Protein AF-A0A9R1BSU6-F1 (afdb_monomer)

Radius of gyration: 19.81 Å; Cα contacts (8 Å, |Δi|>4): 75; chains: 1; bounding box: 52×35×47 Å

Sequence (127 aa):
MITYFVKLPAYPVRGSSNKDVALVFLHYIMAFMMQGIITAPMLYAMEEFPQLQDVVDQGFDNPANVEIALDYLQKSRGIERTKELAQEHVNLAVKAIESLPDSDDEDVLISRRALIDITQRVITRTK

Organism: Triticum turgidum subsp. durum (NCBI:txid4567)

InterPro domains:
  IPR008949 Isoprenoid synthase domain superfamily [G3DSA:1.10.600.10] (31-127)
  IPR008949 Isoprenoid synthase domain superfamily [SSF48576] (34-125)

Mean predicted aligned error: 9.12 Å

Foldseek 3Di:
DDDPPPVDPPDDDDDDDPVSLVVVVLVVVLVCQLVLHDDQLLVQLCVVPVVLVVLSVVGPPDVVSSVVSVVSSVVTCRVVVVLVVLVVVLVVQLVVLVPPDDDPDPVSVVVSVVSNVVSVVVSVDDD

Secondary structure (DSSP, 8-state):
--------------S--HHHHHHHHHHHHHHHHTTT---HHHHHHHHH-TTHHHHHHT-SSSHHHHHHHHHHHHHSSHHHHHHHHHHHHHHHHHHHHHTSPP---HHHHHHHHHHHHHHHHHHH---

pLDDT: mean 82.03, std 20.47, range [28.67, 98.06]

Nearest PDB structures (foldseek):
  3apz-assembly1_A-2  TM=9.420E-01  e=6.126E-08  Arabidopsis thaliana
  3apz-assembly2_B-3  TM=9.400E-01  e=7.310E-08  Arabidopsis thaliana
  3aq0-assembly3_F  TM=9.347E-01  e=1.317E-07  Arabidopsis thaliana
  3aq0-assembly4_G  TM=8.491E-01  e=8.224E-08  Arabidopsis thaliana
  3aq0-assembly2_D  TM=8.539E-01  e=1.667E-07  Arabidopsis thaliana

Structure (mmCIF, N/CA/C/O backbone):
data_AF-A0A9R1BSU6-F1
#
_entry.id   AF-A0A9R1BSU6-F1
#
loop_
_atom_site.group_PDB
_atom_site.id
_atom_site.type_symbol
_atom_site.label_atom_id
_atom_site.label_alt_id
_atom_site.label_comp_id
_atom_site.label_asym_id
_atom_site.label_entity_id
_atom_site.label_seq_id
_atom_site.pdbx_PDB_ins_code
_atom_site.Cartn_x
_atom_site.Cartn_y
_atom_site.Cartn_z
_atom_site.occupancy
_atom_site.B_iso_or_equiv
_atom_site.auth_seq_id
_atom_site.auth_comp_id
_atom_site.auth_asym_id
_atom_site.auth_atom_id
_atom_site.pdbx_PDB_model_num
ATOM 1 N N . MET A 1 1 ? -30.583 26.488 1.370 1.00 37.94 1 MET A N 1
ATOM 2 C CA . MET A 1 1 ? -30.630 26.306 2.837 1.00 37.94 1 MET A CA 1
ATOM 3 C C . MET A 1 1 ? -30.699 24.799 3.030 1.00 37.94 1 MET A C 1
ATOM 5 O O . MET A 1 1 ? -31.717 24.227 2.694 1.00 37.94 1 MET A O 1
ATOM 9 N N . ILE A 1 2 ? -29.593 24.086 3.219 1.00 28.67 2 ILE A N 1
ATOM 10 C CA . ILE A 1 2 ? -28.863 23.970 4.485 1.00 28.67 2 ILE A CA 1
ATOM 11 C C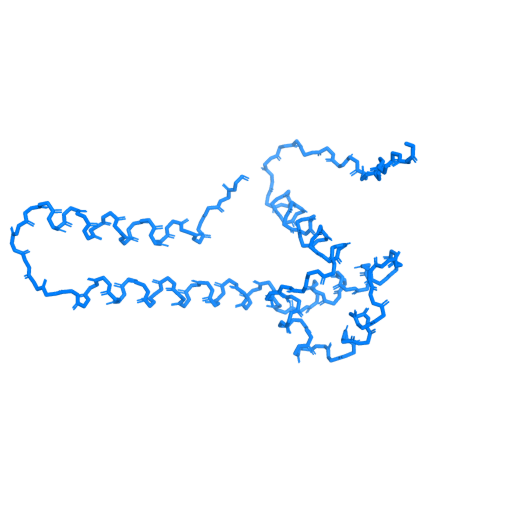 . ILE A 1 2 ? -27.354 23.916 4.206 1.00 28.67 2 ILE A C 1
ATOM 13 O O . ILE A 1 2 ? -26.870 23.147 3.381 1.00 28.67 2 ILE A O 1
ATOM 17 N N . THR A 1 3 ? -26.637 24.790 4.896 1.00 32.72 3 THR A N 1
ATOM 18 C CA . THR A 1 3 ? -25.185 24.935 4.898 1.00 32.72 3 THR A CA 1
ATOM 19 C C . THR A 1 3 ? -24.592 23.856 5.806 1.00 32.72 3 THR A C 1
ATOM 21 O O . THR A 1 3 ? -24.721 23.964 7.021 1.00 32.72 3 THR A O 1
ATOM 24 N N . TYR A 1 4 ? -23.925 22.834 5.264 1.00 31.27 4 TYR A N 1
ATOM 25 C CA . TYR A 1 4 ? -23.097 21.930 6.075 1.00 31.27 4 TYR A CA 1
ATOM 26 C C . TYR A 1 4 ? -21.693 22.513 6.216 1.00 31.27 4 TYR A C 1
ATOM 28 O O . TYR A 1 4 ? -20.729 22.091 5.587 1.00 31.27 4 TYR A O 1
ATOM 36 N N . PHE A 1 5 ? -21.604 23.524 7.076 1.00 33.50 5 PHE A N 1
ATOM 37 C CA . PHE A 1 5 ? -20.366 23.891 7.745 1.00 33.50 5 PHE A CA 1
ATOM 38 C C . PHE A 1 5 ? -20.179 22.876 8.882 1.00 33.50 5 PHE A C 1
ATOM 40 O O . PHE A 1 5 ? -20.490 23.155 10.040 1.00 33.50 5 PHE A O 1
ATOM 47 N N . VAL A 1 6 ? -19.723 21.660 8.562 1.00 37.09 6 VAL A N 1
ATOM 48 C CA . VAL A 1 6 ? -19.127 20.811 9.599 1.00 37.09 6 VAL A CA 1
ATOM 49 C C . VAL A 1 6 ? -17.837 21.515 9.970 1.00 37.09 6 VAL A C 1
ATOM 51 O O . VAL A 1 6 ? -16.867 21.534 9.215 1.00 37.09 6 VAL A O 1
ATOM 54 N N . LYS A 1 7 ? -17.880 22.201 11.108 1.00 34.22 7 LYS A N 1
ATOM 55 C CA . LYS A 1 7 ? -16.731 22.826 11.736 1.00 34.22 7 LYS A CA 1
ATOM 56 C C . LYS A 1 7 ? -15.803 21.694 12.168 1.00 34.22 7 LYS A C 1
ATOM 58 O O . LYS A 1 7 ? -15.854 21.251 13.309 1.00 34.22 7 LYS A O 1
ATOM 63 N N . LEU A 1 8 ? -15.006 21.191 11.225 1.00 37.50 8 LEU A N 1
ATOM 64 C CA . LEU A 1 8 ? -13.840 20.375 11.528 1.00 37.50 8 LEU A CA 1
ATOM 65 C C . LEU A 1 8 ? -13.046 21.156 12.583 1.00 37.50 8 LEU A C 1
ATOM 67 O O . LEU A 1 8 ? -12.837 22.362 12.385 1.00 37.50 8 LEU A O 1
ATOM 71 N N . PRO A 1 9 ? -12.655 20.553 13.717 1.00 32.19 9 PRO A N 1
ATOM 72 C CA . PRO A 1 9 ? -11.757 21.221 14.642 1.00 32.19 9 PRO A CA 1
ATOM 73 C C . PRO A 1 9 ? -10.519 21.648 13.851 1.00 32.19 9 PRO A C 1
ATOM 75 O O . PRO A 1 9 ? -9.792 20.826 13.295 1.00 32.19 9 PRO A O 1
ATOM 78 N N . ALA A 1 10 ? -10.335 22.962 13.729 1.00 37.78 10 ALA A N 1
ATOM 79 C CA . ALA A 1 10 ? -9.151 23.545 13.134 1.00 37.78 10 ALA A CA 1
ATOM 80 C C . ALA A 1 10 ? -7.974 23.227 14.058 1.00 37.78 10 ALA A C 1
ATOM 82 O O . ALA A 1 10 ? -7.721 23.944 15.024 1.00 37.78 10 ALA A O 1
ATOM 83 N N . TYR A 1 11 ? -7.279 22.126 13.781 1.00 41.62 11 TYR A N 1
ATOM 84 C CA . TYR A 1 11 ? -5.993 21.845 14.396 1.00 41.62 11 TYR A CA 1
ATOM 85 C C . TYR A 1 11 ? -4.936 22.698 13.683 1.00 41.62 11 TYR A C 1
ATOM 87 O O . TYR A 1 11 ? -4.751 22.556 12.472 1.00 41.62 11 TYR A O 1
ATOM 95 N N . PRO A 1 12 ? -4.271 23.630 14.385 1.00 35.25 12 PRO A N 1
ATOM 96 C CA . PRO A 1 12 ? -3.279 24.493 13.767 1.00 35.25 12 PRO A CA 1
ATOM 97 C C . PRO A 1 12 ? -2.051 23.659 13.386 1.00 35.25 12 PRO A C 1
ATOM 99 O O . PRO A 1 12 ? -1.314 23.207 14.257 1.00 35.25 12 PRO A O 1
ATOM 102 N N . VAL A 1 13 ? -1.801 23.473 12.088 1.00 46.16 13 VAL A N 1
ATOM 103 C CA . VAL A 1 13 ? -0.541 22.888 11.610 1.00 46.16 13 VAL A CA 1
ATOM 104 C C . VAL A 1 13 ? 0.486 24.012 11.514 1.00 46.16 13 VAL A C 1
ATOM 106 O O . VAL A 1 13 ? 0.458 24.827 10.589 1.00 46.16 13 VAL A O 1
ATOM 109 N N . ARG A 1 14 ? 1.391 24.090 12.494 1.00 41.22 14 ARG A N 1
ATOM 110 C CA . ARG A 1 14 ? 2.551 24.985 12.445 1.00 41.22 14 ARG A CA 1
ATOM 111 C C . ARG A 1 14 ? 3.797 24.254 12.946 1.00 41.22 14 ARG A C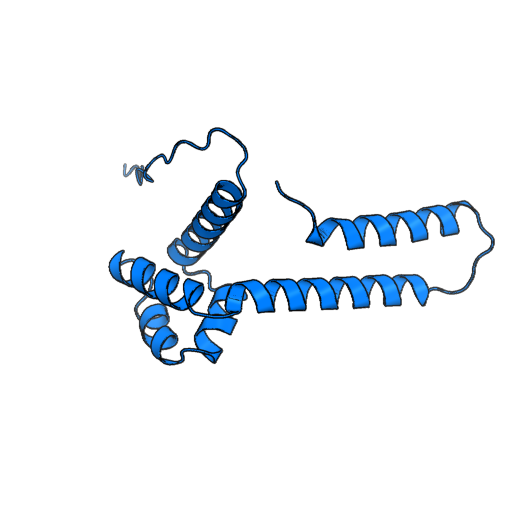 1
ATOM 113 O O . ARG A 1 14 ? 3.968 24.095 14.147 1.00 41.22 14 ARG A O 1
ATOM 120 N N . GLY A 1 15 ? 4.684 23.906 12.011 1.00 41.34 15 GLY A N 1
ATOM 121 C CA . GLY A 1 15 ? 6.092 23.604 12.292 1.00 41.34 15 GLY A CA 1
ATOM 122 C C . GLY A 1 15 ? 6.495 22.127 12.283 1.00 41.34 15 GLY A C 1
ATOM 123 O O . GLY A 1 15 ? 6.752 21.576 13.339 1.00 41.34 15 GLY A O 1
ATOM 124 N N . SER A 1 16 ? 6.666 21.569 11.076 1.00 48.47 16 SER A N 1
ATOM 125 C CA . SER A 1 16 ? 7.505 20.411 10.699 1.00 48.47 16 SER A CA 1
ATOM 126 C C . SER A 1 16 ? 8.156 19.601 11.841 1.00 48.47 16 SER A C 1
ATOM 128 O O . SER A 1 16 ? 9.375 19.628 12.028 1.00 48.47 16 SER A O 1
ATOM 130 N N . SER A 1 17 ? 7.359 18.796 12.537 1.00 46.16 17 SER A N 1
ATOM 131 C CA . SER A 1 17 ? 7.797 17.637 13.315 1.00 46.16 17 SER A CA 1
ATOM 132 C C . SER A 1 17 ? 7.261 16.348 12.686 1.00 46.16 17 SER A C 1
ATOM 134 O O . SER A 1 17 ?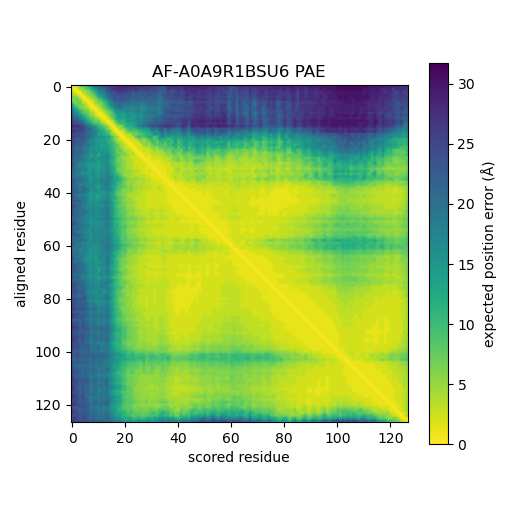 6.205 16.333 12.060 1.00 46.16 17 SER A O 1
ATOM 136 N N . ASN A 1 18 ? 7.949 15.221 12.894 1.00 49.69 18 ASN A N 1
ATOM 137 C CA . ASN A 1 18 ? 7.516 13.894 12.424 1.00 49.69 18 ASN A CA 1
ATOM 138 C C . ASN A 1 18 ? 6.114 13.504 12.965 1.00 49.69 18 ASN A C 1
ATOM 140 O O . ASN A 1 18 ? 5.393 12.708 12.367 1.00 49.69 18 ASN A O 1
ATOM 144 N N . LYS A 1 19 ? 5.695 14.125 14.080 1.00 47.72 19 LYS A N 1
ATOM 145 C CA . LYS A 1 19 ? 4.345 14.006 14.653 1.00 47.72 19 LYS A CA 1
ATOM 146 C C . LYS A 1 19 ? 3.269 14.716 13.822 1.00 47.72 19 LYS A C 1
ATOM 148 O O . LYS A 1 19 ? 2.144 14.231 13.768 1.00 47.72 19 LYS A O 1
ATOM 153 N N . ASP A 1 20 ? 3.611 15.804 13.136 1.00 51.66 20 ASP A N 1
ATOM 154 C CA . ASP A 1 20 ? 2.661 16.571 12.321 1.00 51.66 20 ASP A CA 1
ATOM 155 C C . ASP A 1 20 ? 2.296 15.817 11.040 1.00 51.66 20 ASP A C 1
ATOM 157 O O . ASP A 1 20 ? 1.146 15.831 10.613 1.00 51.66 20 ASP A O 1
ATOM 161 N N . VAL A 1 21 ? 3.252 15.081 10.465 1.00 54.38 21 VAL A N 1
ATOM 162 C CA . VAL A 1 21 ? 3.029 14.253 9.268 1.00 54.38 21 VAL A CA 1
ATOM 163 C C . VAL A 1 21 ? 2.082 13.089 9.574 1.00 54.38 21 VAL A C 1
ATOM 165 O O . VAL A 1 21 ? 1.164 12.816 8.800 1.00 54.38 21 VAL A O 1
ATOM 168 N N . ALA A 1 22 ? 2.257 12.434 10.726 1.00 59.16 22 ALA A N 1
ATOM 169 C CA . ALA A 1 22 ? 1.352 11.381 11.180 1.00 59.16 22 ALA A CA 1
ATOM 170 C C . ALA A 1 22 ? -0.066 11.918 11.447 1.00 59.16 22 ALA A C 1
ATOM 172 O O . ALA A 1 22 ? -1.050 11.271 11.088 1.00 59.16 22 ALA A O 1
ATOM 173 N N . LEU A 1 23 ? -0.177 13.124 12.015 1.00 58.31 23 LEU A N 1
ATOM 174 C CA . LEU A 1 23 ? -1.459 13.770 12.295 1.00 58.31 23 LEU A CA 1
ATOM 175 C C . LEU A 1 23 ? -2.211 14.150 11.008 1.00 58.31 23 LEU A C 1
ATOM 177 O O . LEU A 1 23 ? -3.409 13.896 10.896 1.00 58.31 23 LEU A O 1
ATOM 181 N N . VAL A 1 24 ? -1.508 14.702 10.013 1.00 63.44 24 VAL A N 1
ATOM 182 C CA . VAL A 1 24 ? -2.080 15.032 8.694 1.00 63.44 24 VAL A CA 1
ATOM 183 C C . VAL A 1 24 ? -2.553 13.770 7.969 1.00 63.44 24 VAL A C 1
ATOM 185 O O . VAL A 1 24 ? -3.616 13.766 7.349 1.00 63.44 24 VAL A O 1
ATOM 188 N N . PHE A 1 25 ? -1.804 12.674 8.081 1.00 70.06 25 PHE A N 1
ATOM 189 C CA . PHE A 1 25 ? -2.180 11.402 7.473 1.00 70.06 25 PHE A CA 1
ATOM 190 C C . PHE A 1 25 ? -3.432 10.790 8.123 1.00 70.06 25 PHE A C 1
ATOM 192 O O . PHE A 1 25 ? -4.355 10.388 7.415 1.00 70.06 25 PHE A O 1
ATOM 199 N N . LEU A 1 26 ? -3.515 10.790 9.458 1.00 70.56 26 LEU A N 1
ATOM 200 C CA . LEU A 1 26 ? -4.713 10.343 10.181 1.00 70.56 26 LEU A CA 1
ATOM 201 C C . LEU A 1 26 ? -5.936 11.211 9.860 1.00 70.56 26 LEU A C 1
ATOM 203 O O . LEU A 1 26 ? -7.034 10.683 9.688 1.00 70.56 26 LEU A O 1
ATOM 207 N N . HIS A 1 27 ? -5.747 12.524 9.705 1.00 75.50 27 HIS A N 1
ATOM 208 C CA . HIS A 1 27 ? -6.809 13.432 9.273 1.00 75.50 27 HIS A CA 1
ATOM 209 C C . HIS A 1 27 ? -7.355 13.066 7.884 1.00 75.50 27 HIS A C 1
ATOM 211 O O . HIS A 1 27 ? -8.565 13.089 7.664 1.00 75.50 27 HIS A O 1
ATOM 217 N N . TYR A 1 28 ? -6.482 12.679 6.951 1.00 78.94 28 TYR A N 1
ATOM 218 C CA . TYR A 1 28 ? -6.901 12.283 5.608 1.00 78.94 28 TYR A CA 1
ATOM 219 C C . TYR A 1 28 ? -7.666 10.953 5.599 1.00 78.94 28 TYR A C 1
ATOM 221 O O . TYR A 1 28 ? -8.681 10.828 4.916 1.00 78.94 28 TYR A O 1
ATOM 229 N N . ILE A 1 29 ? -7.235 9.980 6.408 1.00 79.75 29 ILE A N 1
ATOM 230 C CA . ILE A 1 29 ? -7.962 8.712 6.564 1.00 79.75 29 ILE A CA 1
ATOM 231 C C . ILE A 1 29 ? -9.349 8.956 7.161 1.00 79.75 29 ILE A C 1
ATOM 233 O O . ILE A 1 29 ? -10.333 8.412 6.663 1.00 79.75 29 ILE A O 1
ATOM 237 N N . MET A 1 30 ? -9.447 9.827 8.167 1.00 83.25 30 MET A N 1
ATOM 238 C CA . MET A 1 30 ? -10.731 10.228 8.738 1.00 83.25 30 MET A CA 1
ATOM 239 C C . MET A 1 30 ? -11.662 10.821 7.675 1.00 83.25 30 MET A C 1
ATOM 241 O O . MET A 1 30 ? -12.829 10.445 7.620 1.00 83.25 30 MET A O 1
ATOM 245 N N . ALA A 1 31 ? -11.153 11.679 6.786 1.00 85.44 31 ALA A N 1
ATOM 246 C CA . ALA A 1 31 ? -11.959 12.261 5.716 1.00 85.44 31 ALA A CA 1
ATOM 247 C C . ALA A 1 31 ? -12.566 11.205 4.770 1.00 85.44 31 ALA A C 1
ATOM 249 O O . ALA A 1 31 ? -13.720 11.354 4.372 1.00 85.44 31 ALA A O 1
ATOM 250 N N . PHE A 1 32 ? -11.839 10.129 4.446 1.00 85.81 32 PHE A N 1
ATOM 251 C CA . PHE A 1 32 ? -12.386 9.022 3.650 1.00 85.81 32 PHE A CA 1
ATOM 252 C C . PHE A 1 32 ? -13.446 8.217 4.401 1.00 85.81 32 PHE A C 1
ATOM 254 O O . PHE A 1 32 ? -14.501 7.936 3.835 1.00 85.81 32 PHE A O 1
ATOM 261 N N . MET A 1 33 ? -13.202 7.893 5.674 1.00 86.06 33 MET A N 1
ATOM 262 C CA . MET A 1 33 ? -14.171 7.157 6.495 1.00 86.06 33 MET A CA 1
ATOM 263 C C . MET A 1 33 ? -15.494 7.919 6.614 1.00 86.06 33 MET A C 1
ATOM 265 O O . MET A 1 33 ? -16.557 7.340 6.414 1.00 86.06 33 MET A O 1
ATOM 269 N N . MET A 1 34 ? -15.438 9.239 6.817 1.00 83.56 34 MET A N 1
ATOM 270 C CA . MET A 1 34 ? -16.627 10.102 6.865 1.00 83.56 34 MET A CA 1
ATOM 271 C C . MET A 1 34 ? -17.422 10.137 5.547 1.00 83.56 34 MET A C 1
ATOM 273 O O . MET A 1 34 ? -18.571 10.564 5.540 1.00 83.56 34 MET A O 1
ATOM 277 N N . GLN A 1 35 ? -16.825 9.715 4.429 1.00 84.56 35 GLN A N 1
ATOM 278 C CA . GLN A 1 35 ? -17.495 9.569 3.131 1.00 84.56 35 GLN A CA 1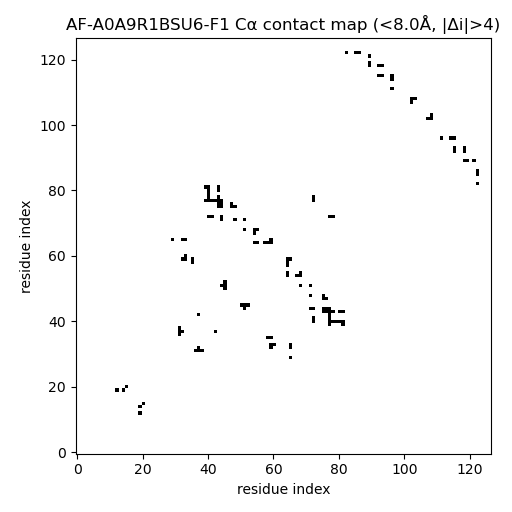
ATOM 279 C C . GLN A 1 35 ? -17.928 8.122 2.845 1.00 84.56 35 GLN A C 1
ATOM 281 O O . GLN A 1 35 ? -18.395 7.834 1.745 1.00 84.56 35 GLN A O 1
ATOM 286 N N . GLY A 1 36 ? -17.750 7.203 3.800 1.00 82.19 36 GLY A N 1
ATOM 287 C CA . GLY A 1 36 ? -18.012 5.774 3.622 1.00 82.19 36 GLY A CA 1
ATOM 288 C C . GLY A 1 36 ? -16.994 5.069 2.721 1.00 82.19 36 GLY A C 1
ATOM 289 O O . GLY A 1 36 ? -17.257 3.971 2.236 1.00 82.19 36 GLY A O 1
ATOM 290 N N . ILE A 1 37 ? -15.836 5.687 2.463 1.00 87.69 37 ILE A N 1
ATOM 291 C CA . ILE A 1 37 ? -14.797 5.118 1.604 1.00 87.69 37 ILE A CA 1
ATOM 292 C C . ILE A 1 37 ? -13.820 4.325 2.468 1.00 87.69 37 ILE A C 1
ATOM 294 O O . ILE A 1 37 ? -13.005 4.885 3.204 1.00 87.69 37 ILE A O 1
ATOM 298 N N . ILE A 1 38 ? -13.869 3.004 2.325 1.00 90.06 38 ILE A N 1
ATOM 299 C CA . ILE A 1 38 ? -12.898 2.092 2.931 1.00 90.06 38 ILE A CA 1
ATOM 300 C C . ILE A 1 38 ? -11.664 2.005 2.034 1.00 90.06 38 ILE A C 1
ATOM 302 O O . ILE A 1 38 ? -11.763 1.786 0.828 1.00 90.06 38 ILE A O 1
ATOM 306 N N . THR A 1 39 ? -10.484 2.196 2.622 1.00 91.56 39 THR A N 1
ATOM 307 C CA . THR A 1 39 ? -9.199 2.224 1.905 1.00 91.56 39 THR A CA 1
ATOM 308 C C . THR A 1 39 ? -8.272 1.107 2.383 1.00 91.56 39 THR A C 1
ATOM 310 O O . THR A 1 39 ? -8.518 0.492 3.421 1.00 91.56 39 THR A O 1
ATOM 313 N N . ALA A 1 40 ? -7.190 0.846 1.640 1.00 92.94 40 ALA A N 1
ATOM 314 C CA . ALA A 1 40 ? -6.251 -0.245 1.924 1.00 92.94 40 ALA A CA 1
ATOM 315 C C . ALA A 1 40 ? -5.761 -0.321 3.390 1.00 92.94 40 ALA A C 1
ATOM 317 O O . ALA A 1 40 ? -5.772 -1.425 3.936 1.00 92.94 40 ALA A O 1
ATOM 318 N N . PRO A 1 41 ? -5.435 0.793 4.088 1.00 92.94 41 PRO A N 1
ATOM 319 C CA . PRO A 1 41 ? -5.061 0.717 5.499 1.00 92.94 41 PRO A CA 1
ATOM 320 C C . PRO A 1 41 ? -6.154 0.119 6.387 1.00 92.94 41 PRO A C 1
ATOM 322 O O . PRO A 1 41 ? -5.850 -0.655 7.289 1.00 92.94 41 PRO A O 1
ATOM 325 N N . MET A 1 42 ? -7.420 0.454 6.122 1.00 93.19 42 MET A N 1
ATOM 326 C CA . MET A 1 42 ? -8.555 -0.066 6.881 1.00 93.19 42 MET A CA 1
ATOM 327 C C . MET A 1 42 ? -8.826 -1.535 6.545 1.00 93.19 42 MET A C 1
ATOM 329 O O . MET A 1 42 ? -9.041 -2.321 7.459 1.00 93.19 42 MET A O 1
ATOM 333 N N . LEU A 1 43 ? -8.732 -1.924 5.267 1.00 95.00 43 LEU A N 1
ATOM 334 C CA . LEU A 1 43 ? -8.876 -3.327 4.854 1.00 95.00 43 LEU A CA 1
ATOM 335 C C . LEU A 1 43 ? -7.860 -4.227 5.568 1.00 95.00 43 LEU A C 1
ATOM 337 O O . LEU A 1 43 ? -8.229 -5.248 6.139 1.00 95.00 43 LEU A O 1
ATOM 341 N N . TYR A 1 44 ? -6.593 -3.811 5.620 1.00 96.62 44 TYR A N 1
ATOM 342 C CA . TYR A 1 44 ? -5.569 -4.558 6.348 1.00 96.62 44 TYR A CA 1
ATOM 343 C C . TYR A 1 44 ? -5.779 -4.554 7.865 1.00 96.62 44 TYR A C 1
ATOM 345 O O . TYR A 1 44 ? -5.516 -5.565 8.512 1.00 96.62 44 TYR A O 1
ATOM 353 N N . ALA A 1 45 ? -6.292 -3.462 8.439 1.00 95.75 45 ALA A N 1
ATOM 354 C CA . ALA A 1 45 ? -6.665 -3.445 9.850 1.00 95.75 45 ALA A CA 1
ATOM 355 C C . ALA A 1 45 ? -7.806 -4.434 10.156 1.00 95.75 45 ALA A C 1
ATOM 357 O O . ALA A 1 45 ? -7.789 -5.065 11.207 1.00 95.75 45 ALA A O 1
ATOM 358 N N . MET A 1 46 ? -8.763 -4.613 9.240 1.00 96.06 46 MET A N 1
ATOM 359 C CA . MET A 1 46 ? -9.868 -5.570 9.387 1.00 96.06 46 MET A CA 1
ATOM 360 C C . MET A 1 46 ? -9.402 -7.028 9.282 1.00 96.06 46 MET A C 1
ATOM 362 O O . MET A 1 46 ? -9.951 -7.889 9.964 1.00 96.06 46 MET A O 1
ATOM 366 N N . GLU A 1 47 ? -8.367 -7.313 8.486 1.00 96.88 47 GLU A N 1
ATOM 367 C CA . GLU A 1 47 ? -7.735 -8.641 8.467 1.00 96.88 47 GLU A CA 1
ATOM 368 C C . GLU A 1 47 ? -7.110 -8.998 9.828 1.00 96.88 47 GLU A C 1
ATOM 370 O O . GLU A 1 47 ? -7.188 -10.145 10.264 1.00 96.88 47 GLU A O 1
ATOM 375 N N . GLU A 1 48 ? -6.501 -8.021 10.509 1.00 97.25 48 GLU A N 1
ATOM 376 C CA . GLU A 1 48 ? -5.883 -8.205 11.832 1.00 97.25 48 GLU A CA 1
ATOM 377 C C . GLU A 1 48 ? -6.915 -8.184 12.970 1.00 97.25 48 GLU A C 1
ATOM 379 O O . GLU A 1 48 ? -6.781 -8.910 13.958 1.00 97.25 48 GLU A O 1
ATOM 384 N N . PHE A 1 49 ? -7.970 -7.381 12.820 1.00 97.12 49 PHE A N 1
ATOM 385 C CA . PHE A 1 49 ? -9.044 -7.210 13.792 1.00 97.12 49 PHE A CA 1
ATOM 386 C C . PHE A 1 49 ? -10.415 -7.395 13.126 1.00 97.12 49 PHE A C 1
ATOM 388 O O . PHE A 1 49 ? -11.085 -6.408 12.831 1.00 97.12 49 PHE A O 1
ATOM 395 N N . PRO A 1 50 ? -10.904 -8.637 12.955 1.00 96.00 50 PRO A N 1
ATOM 396 C CA . PRO A 1 50 ? -12.177 -8.900 12.269 1.00 96.00 50 PRO A CA 1
ATOM 397 C C . PRO A 1 50 ? -13.398 -8.201 12.889 1.00 96.00 50 PRO A C 1
ATOM 399 O O . PRO A 1 50 ? -14.336 -7.855 12.186 1.00 96.00 50 PRO A O 1
ATOM 402 N N . GLN A 1 51 ? -13.357 -7.927 14.197 1.00 94.25 51 GLN A N 1
ATOM 403 C CA . GLN A 1 51 ? -14.362 -7.144 14.945 1.00 94.25 51 GLN A CA 1
ATOM 404 C C . GLN A 1 51 ? -14.540 -5.713 14.401 1.00 94.25 51 GLN A C 1
ATOM 406 O O . GLN A 1 51 ? -15.586 -5.100 14.589 1.00 94.25 51 GLN A O 1
ATOM 411 N N . LEU A 1 52 ? -13.530 -5.174 13.712 1.00 93.75 52 LEU A N 1
ATOM 412 C CA . LEU A 1 52 ? -13.615 -3.876 13.052 1.00 93.75 52 LEU A CA 1
ATOM 413 C C . LEU A 1 52 ? -14.635 -3.879 11.899 1.00 93.75 52 LEU A C 1
ATOM 415 O O . LEU A 1 52 ? -15.176 -2.823 11.582 1.00 93.75 52 LEU A O 1
ATOM 419 N N . GLN A 1 53 ? -14.938 -5.040 11.302 1.00 93.88 53 GLN A N 1
ATOM 420 C CA . GLN A 1 53 ? -15.972 -5.160 10.269 1.00 93.88 53 GLN A CA 1
ATOM 421 C C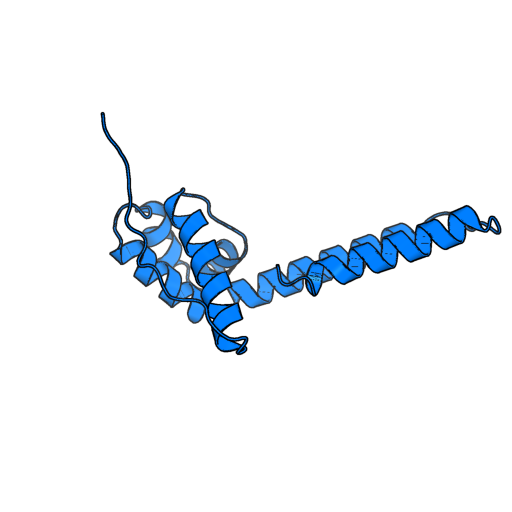 . GLN A 1 53 ? -17.335 -4.687 10.783 1.00 93.88 53 GLN A C 1
ATOM 423 O O . GLN A 1 53 ? -17.994 -3.914 10.098 1.00 93.88 53 GLN A O 1
ATOM 428 N N . ASP A 1 54 ? -17.715 -5.056 12.009 1.00 93.81 54 ASP A N 1
ATOM 429 C CA . ASP A 1 54 ? -19.001 -4.647 12.588 1.00 93.81 54 ASP A CA 1
ATOM 430 C C . ASP A 1 54 ? -19.094 -3.120 12.737 1.00 93.81 54 ASP A C 1
ATOM 432 O O . ASP A 1 54 ? -20.155 -2.529 12.547 1.00 93.81 54 ASP A O 1
ATOM 436 N N . VAL A 1 55 ? -17.974 -2.462 13.054 1.00 92.56 55 VAL A N 1
ATOM 437 C CA . VAL A 1 55 ? -17.886 -0.996 13.168 1.00 92.56 55 VAL A CA 1
ATOM 438 C C . VAL A 1 55 ? -18.022 -0.339 11.794 1.00 92.56 55 VAL A C 1
ATOM 440 O O . VAL A 1 55 ? -18.717 0.666 11.659 1.00 92.56 55 VAL A O 1
ATOM 443 N N . VAL A 1 56 ? -17.383 -0.916 10.773 1.00 89.69 56 VAL A N 1
ATOM 444 C CA . VAL A 1 56 ? -17.484 -0.463 9.379 1.00 89.69 56 VAL A CA 1
ATOM 445 C C . VAL A 1 56 ? -18.913 -0.623 8.853 1.00 89.69 56 VAL A C 1
ATOM 447 O O . VAL A 1 56 ? -19.438 0.306 8.241 1.00 89.69 56 VAL A O 1
ATOM 450 N N . ASP A 1 57 ? -19.563 -1.751 9.137 1.00 91.31 57 ASP A N 1
ATOM 451 C CA . ASP A 1 57 ? -20.928 -2.053 8.691 1.00 91.31 57 ASP A CA 1
ATOM 452 C C . ASP A 1 57 ? -21.973 -1.153 9.368 1.00 91.31 57 ASP A C 1
ATOM 454 O O . ASP A 1 57 ? -22.977 -0.786 8.755 1.00 91.31 57 ASP A O 1
ATOM 458 N N . GLN A 1 58 ? -21.724 -0.740 10.616 1.00 91.19 58 GLN A N 1
ATOM 459 C CA . GLN A 1 58 ? -22.523 0.277 11.310 1.00 91.19 58 GLN A CA 1
ATOM 460 C C . GLN A 1 58 ? -22.340 1.691 10.734 1.00 91.19 58 GLN A C 1
ATOM 462 O O . GLN A 1 58 ? -23.132 2.584 11.043 1.00 91.19 58 GLN A O 1
ATOM 467 N N . GLY A 1 59 ? -21.313 1.906 9.908 1.00 87.81 59 GLY A N 1
ATOM 468 C CA . GLY A 1 59 ? -21.004 3.184 9.280 1.00 87.81 59 GLY A CA 1
ATOM 469 C C . GLY A 1 59 ? -20.358 4.207 10.219 1.00 87.81 59 GLY A C 1
ATOM 470 O O . GLY A 1 59 ? -20.169 3.989 11.417 1.00 87.81 59 GLY A O 1
ATOM 471 N N . PHE A 1 60 ? -20.018 5.368 9.655 1.00 88.31 60 PHE A N 1
ATOM 472 C CA . PHE A 1 60 ? -19.245 6.425 10.325 1.00 88.31 60 PHE A CA 1
ATOM 473 C C . PHE A 1 60 ? -20.050 7.695 10.631 1.00 88.31 60 PHE A C 1
ATOM 475 O O . PHE A 1 60 ? -19.474 8.721 10.987 1.00 88.31 60 PHE A O 1
ATOM 482 N N . ASP A 1 61 ? -21.382 7.630 10.541 1.00 85.69 61 ASP A N 1
ATOM 483 C CA . ASP A 1 61 ? -22.263 8.736 10.943 1.00 85.69 61 ASP A CA 1
ATOM 484 C C . ASP A 1 61 ? -22.182 9.011 12.454 1.00 85.69 61 ASP A C 1
ATOM 486 O O . ASP A 1 61 ? -22.389 10.138 12.908 1.00 85.69 61 ASP A O 1
ATOM 490 N N . ASN A 1 62 ? -21.860 7.977 13.240 1.00 85.81 62 ASN A N 1
ATOM 491 C CA . ASN A 1 62 ? -21.584 8.091 14.664 1.00 85.81 62 ASN A CA 1
ATOM 492 C C . ASN A 1 62 ? -20.083 8.366 14.899 1.00 85.81 62 ASN A C 1
ATOM 494 O O . ASN A 1 62 ? -19.262 7.494 14.601 1.00 85.81 62 ASN A O 1
ATOM 498 N N . PRO A 1 63 ? -19.703 9.505 15.511 1.00 85.69 63 PRO A N 1
ATOM 499 C CA . PRO A 1 63 ? -18.307 9.811 15.832 1.00 85.69 63 PRO A CA 1
ATOM 500 C C . PRO A 1 63 ? -17.604 8.734 16.670 1.00 85.69 63 PRO A C 1
ATOM 502 O O . PRO A 1 63 ? -16.403 8.533 16.512 1.00 85.69 63 PRO A O 1
ATOM 505 N N . ALA A 1 64 ? -18.340 7.994 17.509 1.00 89.50 64 ALA A N 1
ATOM 506 C CA . ALA A 1 64 ? -17.767 6.896 18.288 1.00 89.50 64 ALA A CA 1
ATOM 507 C C . ALA A 1 64 ? -17.206 5.775 17.393 1.00 89.50 64 ALA A C 1
ATOM 509 O O . ALA A 1 64 ? -16.156 5.213 17.696 1.00 89.50 64 ALA A O 1
ATOM 510 N N . ASN A 1 65 ? -17.850 5.487 16.257 1.00 89.44 65 ASN A N 1
ATOM 511 C CA . ASN A 1 65 ? -17.380 4.469 15.313 1.00 89.44 65 ASN A CA 1
ATOM 512 C C . ASN A 1 65 ? -16.080 4.910 14.623 1.00 89.44 65 ASN A C 1
ATOM 514 O O . ASN A 1 65 ? -15.196 4.091 14.381 1.00 89.44 65 ASN A O 1
ATOM 518 N N . VAL A 1 66 ? -15.926 6.216 14.372 1.00 88.12 66 VAL A N 1
ATOM 519 C CA . VAL A 1 66 ? -14.682 6.801 13.846 1.00 88.12 66 VAL A CA 1
ATOM 520 C C . VAL A 1 66 ? -13.545 6.652 14.855 1.00 88.12 66 VAL A C 1
ATOM 522 O O . VAL A 1 66 ? -12.449 6.237 14.484 1.00 88.12 66 VAL A O 1
ATOM 525 N N . GLU A 1 67 ? -13.793 6.958 16.130 1.00 89.62 67 GLU A N 1
ATOM 526 C CA . GLU A 1 67 ? -12.792 6.811 17.194 1.00 89.62 67 GLU A CA 1
ATOM 527 C C . GLU A 1 67 ? -12.343 5.355 17.359 1.00 89.62 67 GLU A C 1
ATOM 529 O O . GLU A 1 67 ? -11.142 5.086 17.415 1.00 89.62 67 GLU A O 1
ATOM 534 N N . ILE A 1 68 ? -13.292 4.414 17.358 1.00 92.12 68 ILE A N 1
ATOM 535 C CA . ILE A 1 68 ? -13.002 2.978 17.442 1.00 92.12 68 ILE A CA 1
ATOM 536 C C . ILE A 1 68 ? -12.174 2.521 16.233 1.00 92.12 68 ILE A C 1
ATOM 538 O O . ILE A 1 68 ? -11.154 1.852 16.401 1.00 92.12 68 ILE A O 1
ATOM 542 N N . ALA A 1 69 ? -12.559 2.906 15.014 1.00 91.38 69 ALA A N 1
ATOM 543 C CA . ALA A 1 69 ? -11.818 2.530 13.813 1.00 91.38 69 ALA A CA 1
ATOM 544 C C . ALA A 1 69 ? -10.388 3.090 13.804 1.00 91.38 69 ALA A C 1
ATOM 546 O O . ALA A 1 69 ? -9.455 2.393 13.400 1.00 91.38 69 ALA A O 1
ATOM 547 N N . LEU A 1 70 ? -10.189 4.316 14.296 1.00 90.31 70 LEU A N 1
ATOM 548 C CA . LEU A 1 70 ? -8.855 4.899 14.449 1.00 90.31 70 LEU A CA 1
ATOM 549 C C . LEU A 1 70 ? -8.011 4.160 15.489 1.00 90.31 70 LEU A C 1
ATOM 551 O O . LEU A 1 70 ? -6.822 3.957 15.250 1.00 90.31 70 LEU A O 1
ATOM 555 N N . ASP A 1 71 ? -8.601 3.744 16.609 1.00 92.00 71 ASP A N 1
ATOM 556 C CA . ASP A 1 71 ? -7.910 2.955 17.633 1.00 92.00 71 ASP A CA 1
ATOM 557 C C . ASP A 1 71 ? -7.434 1.602 17.075 1.00 92.00 71 ASP A C 1
ATOM 559 O O . ASP A 1 71 ? -6.256 1.257 17.210 1.00 92.00 71 ASP A O 1
ATOM 563 N N . TYR A 1 72 ? -8.292 0.876 16.350 1.00 94.31 72 TYR A N 1
ATOM 564 C CA . TYR A 1 72 ? -7.879 -0.354 15.663 1.00 94.31 72 TYR A CA 1
ATOM 565 C C . TYR A 1 72 ? -6.810 -0.095 14.604 1.00 94.31 72 TYR A C 1
ATOM 567 O O . TYR A 1 72 ? -5.828 -0.833 14.530 1.00 94.31 72 TYR A O 1
ATOM 575 N N . LEU A 1 73 ? -6.946 0.972 13.814 1.00 91.06 73 LEU A N 1
ATOM 576 C CA . LEU A 1 73 ? -5.960 1.310 12.795 1.00 91.06 73 LEU A CA 1
ATOM 577 C C . LEU A 1 73 ? -4.582 1.599 13.406 1.00 91.06 73 LEU A C 1
ATOM 579 O O . LEU A 1 73 ? -3.580 1.147 12.857 1.00 91.06 73 LEU A O 1
ATOM 583 N N . GLN A 1 74 ? -4.527 2.301 14.543 1.00 90.44 74 GLN A N 1
ATOM 584 C CA . GLN A 1 74 ? -3.285 2.574 15.277 1.00 90.44 74 GLN A CA 1
ATOM 585 C C . GLN A 1 74 ? -2.652 1.314 15.877 1.00 90.44 74 GLN A C 1
ATOM 587 O O . GLN A 1 74 ? -1.428 1.237 15.968 1.00 90.44 74 GLN A O 1
ATOM 592 N N . LYS A 1 75 ? -3.470 0.343 16.296 1.00 93.31 75 LYS A N 1
ATOM 593 C CA . LYS A 1 75 ? -3.008 -0.948 16.832 1.00 93.31 75 LYS A CA 1
ATOM 594 C C . LYS A 1 75 ? -2.601 -1.939 15.741 1.00 93.31 75 LYS A C 1
ATOM 596 O O . LYS A 1 75 ? -1.852 -2.868 16.029 1.00 93.31 75 LYS A O 1
ATOM 601 N N . SER A 1 76 ? -3.101 -1.754 14.522 1.00 95.38 76 SER A N 1
ATOM 602 C CA . SER A 1 76 ? -2.822 -2.615 13.372 1.00 95.38 76 SER A CA 1
ATOM 603 C C . SER A 1 76 ? -1.540 -2.245 12.633 1.00 95.38 76 SER A C 1
ATOM 605 O O . SER A 1 76 ? -1.034 -1.125 12.737 1.00 95.38 76 SER A O 1
ATOM 607 N N . ARG A 1 77 ? -1.087 -3.147 11.760 1.00 94.75 77 ARG A N 1
ATOM 608 C CA . ARG A 1 77 ? -0.079 -2.851 10.733 1.00 94.75 77 ARG A CA 1
ATOM 609 C C . ARG A 1 77 ? -0.694 -2.337 9.429 1.00 94.75 77 ARG A C 1
ATOM 611 O O . ARG A 1 77 ? 0.000 -2.276 8.418 1.00 94.75 77 ARG A O 1
ATOM 618 N N . GLY A 1 78 ? -1.957 -1.906 9.403 1.00 92.94 78 GLY A N 1
ATOM 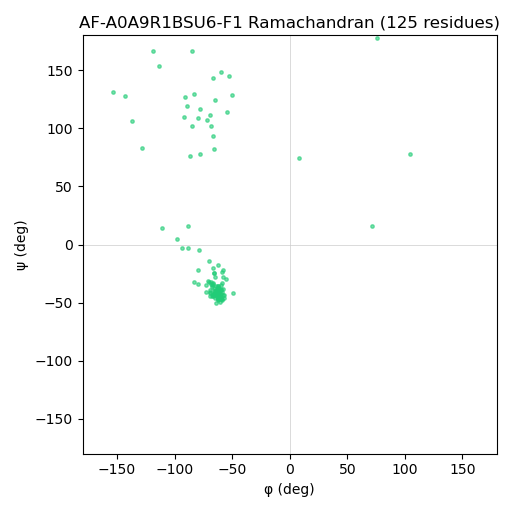619 C CA . GLY A 1 78 ? -2.643 -1.552 8.155 1.00 92.94 78 GLY A CA 1
ATOM 620 C C . GLY A 1 78 ? -1.964 -0.438 7.346 1.00 92.94 78 GLY A C 1
ATOM 621 O O . GLY A 1 78 ? -1.823 -0.533 6.122 1.00 92.94 78 GLY A O 1
ATOM 622 N N . ILE A 1 79 ? -1.458 0.598 8.023 1.00 89.44 79 ILE A N 1
ATOM 623 C CA . ILE A 1 79 ? -0.695 1.684 7.382 1.00 89.44 79 ILE A CA 1
ATOM 624 C C . ILE A 1 79 ? 0.635 1.165 6.824 1.00 89.44 79 ILE A C 1
ATOM 626 O O . ILE A 1 79 ? 1.024 1.521 5.713 1.00 89.44 79 ILE A O 1
ATOM 630 N N . GLU A 1 80 ? 1.337 0.342 7.598 1.00 92.19 80 GLU A N 1
ATOM 631 C CA . GLU A 1 80 ? 2.624 -0.240 7.216 1.00 92.19 80 GLU A CA 1
ATOM 632 C C . GLU A 1 80 ? 2.465 -1.157 6.000 1.00 92.19 80 GLU A C 1
ATOM 634 O O . GLU A 1 80 ? 3.118 -0.931 4.985 1.00 92.19 80 GLU A O 1
ATOM 639 N N . ARG A 1 81 ? 1.507 -2.088 6.041 1.00 95.12 81 ARG A N 1
ATOM 640 C CA . ARG A 1 81 ? 1.193 -3.009 4.940 1.00 95.12 81 ARG A CA 1
ATOM 641 C C . ARG A 1 81 ? 0.775 -2.283 3.666 1.00 95.12 81 ARG A C 1
ATOM 643 O O . ARG A 1 81 ? 1.140 -2.688 2.569 1.00 95.12 81 ARG A O 1
ATOM 650 N N . THR A 1 82 ? 0.073 -1.156 3.787 1.00 93.69 82 THR A N 1
ATOM 651 C CA . THR A 1 82 ? -0.251 -0.315 2.623 1.00 93.69 82 THR A CA 1
ATOM 652 C C . THR A 1 82 ? 1.003 0.313 2.004 1.00 93.69 82 THR A C 1
ATOM 654 O O . THR A 1 82 ? 1.099 0.418 0.782 1.00 93.69 82 THR A O 1
ATOM 657 N N . LYS A 1 83 ? 1.984 0.720 2.822 1.00 90.88 83 LYS A N 1
ATOM 658 C CA . LYS A 1 83 ? 3.275 1.226 2.325 1.00 90.88 83 LYS A CA 1
ATOM 659 C C . LYS A 1 83 ? 4.106 0.117 1.684 1.00 90.88 83 LYS A C 1
ATOM 661 O O . LYS A 1 83 ? 4.701 0.355 0.638 1.00 90.88 83 LYS A O 1
ATOM 666 N N . GLU A 1 84 ? 4.121 -1.074 2.279 1.00 94.12 84 GLU A N 1
ATOM 667 C CA . GLU A 1 84 ? 4.763 -2.264 1.709 1.00 94.12 84 GLU A CA 1
ATOM 668 C C . GLU A 1 84 ? 4.163 -2.599 0.333 1.00 94.12 84 GLU A C 1
ATOM 670 O O . GLU A 1 84 ? 4.907 -2.739 -0.637 1.00 94.12 84 GLU A O 1
ATOM 675 N N . LEU A 1 85 ? 2.829 -2.606 0.212 1.00 94.56 85 LEU A N 1
ATOM 676 C CA . LEU A 1 85 ? 2.132 -2.819 -1.061 1.00 94.56 85 LEU A CA 1
ATOM 677 C C . LEU A 1 85 ? 2.487 -1.743 -2.103 1.00 94.56 85 LEU A C 1
ATOM 679 O O . LEU A 1 85 ? 2.750 -2.049 -3.265 1.00 94.56 85 LEU A O 1
ATOM 683 N N . ALA A 1 86 ? 2.533 -0.469 -1.704 1.00 93.25 86 ALA A N 1
ATOM 684 C CA . ALA A 1 86 ? 2.956 0.606 -2.601 1.00 93.25 86 ALA A CA 1
ATOM 685 C C . ALA A 1 86 ? 4.411 0.419 -3.080 1.00 93.25 86 ALA A C 1
ATOM 687 O O . ALA A 1 86 ? 4.709 0.653 -4.253 1.00 93.25 86 ALA A O 1
ATOM 688 N N . GLN A 1 87 ? 5.306 -0.045 -2.200 1.00 94.31 87 GLN A N 1
ATO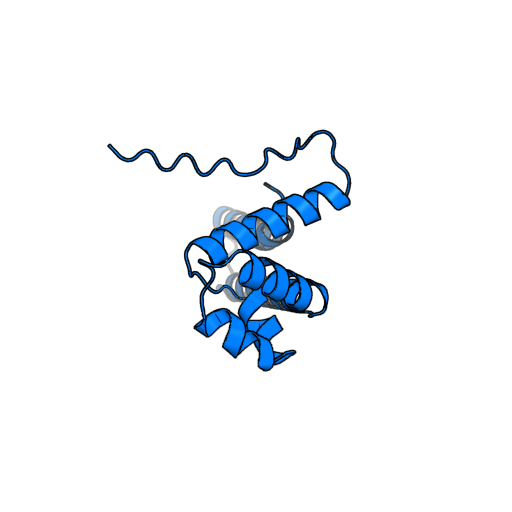M 689 C CA . GLN A 1 87 ? 6.689 -0.375 -2.546 1.00 94.31 87 GLN A CA 1
ATOM 690 C C . GLN A 1 87 ? 6.780 -1.553 -3.517 1.00 94.31 87 GLN A C 1
ATOM 692 O O . GLN A 1 87 ? 7.575 -1.506 -4.458 1.00 94.31 87 GLN A O 1
ATOM 697 N N . GLU A 1 88 ? 5.951 -2.580 -3.341 1.00 95.81 88 GLU A N 1
ATOM 698 C CA . GLU A 1 88 ? 5.856 -3.693 -4.283 1.00 95.81 88 GLU A CA 1
ATOM 699 C C . GLU A 1 88 ? 5.451 -3.205 -5.681 1.00 95.81 88 GLU A C 1
ATOM 701 O O . GLU A 1 88 ? 6.125 -3.524 -6.662 1.00 95.81 88 GLU A O 1
ATOM 706 N N . HIS A 1 89 ? 4.428 -2.351 -5.779 1.00 96.69 89 HIS A N 1
ATOM 707 C CA . HIS A 1 89 ? 4.010 -1.770 -7.056 1.00 96.69 89 HIS A CA 1
ATOM 708 C C . HIS A 1 89 ? 5.098 -0.917 -7.720 1.00 96.69 89 HIS A C 1
ATOM 710 O O . HIS A 1 89 ? 5.269 -0.999 -8.937 1.00 96.69 89 HIS A O 1
ATOM 716 N N . VAL A 1 90 ? 5.874 -0.149 -6.950 1.00 95.75 90 VAL A N 1
ATOM 717 C CA . VAL A 1 90 ? 7.045 0.575 -7.477 1.00 95.75 90 VAL A CA 1
ATOM 718 C C . VAL A 1 90 ? 8.085 -0.387 -8.037 1.00 95.75 90 VAL A C 1
ATOM 720 O O . VAL A 1 90 ? 8.569 -0.178 -9.148 1.00 95.75 90 VAL A O 1
ATOM 723 N N . ASN A 1 91 ? 8.393 -1.467 -7.321 1.00 96.25 91 ASN A N 1
ATOM 724 C C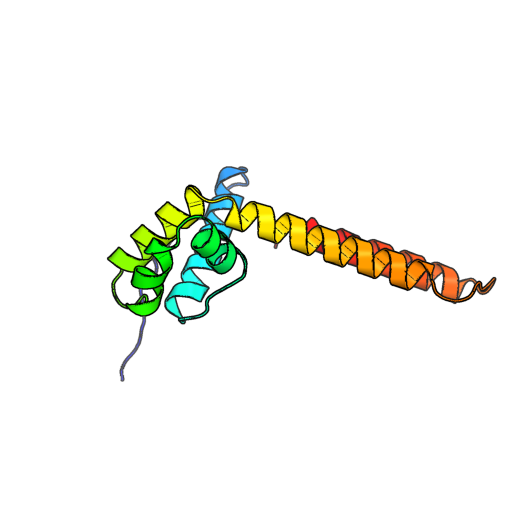A . ASN A 1 91 ? 9.360 -2.460 -7.784 1.00 96.25 91 ASN A CA 1
ATOM 725 C C . ASN A 1 91 ? 8.894 -3.137 -9.082 1.00 96.25 91 ASN A C 1
ATOM 727 O O . ASN A 1 91 ? 9.698 -3.361 -9.986 1.00 96.25 91 ASN A O 1
ATOM 731 N N . LEU A 1 92 ? 7.599 -3.447 -9.194 1.00 97.81 92 LEU A N 1
ATOM 732 C CA . LEU A 1 92 ? 7.009 -4.010 -10.411 1.00 97.81 92 LEU A CA 1
ATOM 733 C C . LEU A 1 92 ? 7.066 -3.026 -11.584 1.00 97.81 92 LEU A C 1
ATOM 735 O O . LEU A 1 92 ? 7.416 -3.424 -12.693 1.00 97.81 92 LEU A O 1
ATOM 739 N N . ALA A 1 93 ? 6.773 -1.747 -11.347 1.00 97.12 93 ALA A N 1
ATOM 740 C CA . ALA A 1 93 ? 6.847 -0.715 -12.375 1.00 97.12 93 ALA A CA 1
ATOM 741 C C . ALA A 1 93 ? 8.285 -0.502 -12.881 1.00 97.12 93 ALA A C 1
ATOM 743 O O . ALA A 1 93 ? 8.496 -0.427 -14.090 1.00 97.12 93 ALA A O 1
ATOM 744 N N . VAL A 1 94 ? 9.282 -0.489 -11.987 1.00 96.94 94 VAL A N 1
ATOM 745 C CA . VAL A 1 94 ? 10.703 -0.427 -12.376 1.00 96.94 94 VAL A CA 1
ATOM 746 C C . VAL A 1 94 ? 11.084 -1.634 -13.233 1.00 96.94 94 VAL A C 1
ATOM 748 O O . VAL A 1 94 ? 11.594 -1.450 -14.335 1.00 96.94 94 VAL A O 1
ATOM 751 N N . LYS A 1 95 ? 10.742 -2.854 -12.796 1.00 97.69 95 LYS A N 1
ATOM 752 C CA . LYS A 1 95 ? 10.994 -4.078 -13.576 1.00 97.69 95 LYS A CA 1
ATOM 753 C C . LYS A 1 95 ? 10.340 -4.040 -14.958 1.00 97.69 95 LYS A C 1
ATOM 755 O O . LYS A 1 95 ? 10.930 -4.506 -15.927 1.00 97.69 95 LYS A O 1
ATOM 760 N N . ALA A 1 96 ? 9.133 -3.487 -15.065 1.00 97.94 96 ALA A N 1
ATOM 761 C CA . ALA A 1 96 ? 8.452 -3.341 -16.347 1.00 97.94 96 ALA A CA 1
ATOM 762 C C . ALA A 1 96 ? 9.209 -2.387 -17.290 1.00 97.94 96 ALA A C 1
ATOM 764 O O . ALA A 1 96 ? 9.362 -2.697 -18.470 1.00 97.94 96 ALA A O 1
ATOM 765 N N . ILE A 1 97 ? 9.738 -1.271 -16.777 1.00 97.06 97 ILE A N 1
ATOM 766 C CA . ILE A 1 97 ? 10.559 -0.333 -17.562 1.00 97.06 97 ILE A CA 1
ATOM 767 C C . ILE A 1 97 ? 11.874 -0.990 -17.999 1.00 97.06 97 ILE A C 1
ATOM 769 O O . ILE A 1 97 ? 12.275 -0.852 -19.153 1.00 97.06 97 ILE A O 1
ATOM 773 N N . GLU A 1 98 ? 12.526 -1.729 -17.101 1.00 95.38 98 GLU A N 1
ATOM 774 C CA . GLU A 1 98 ? 13.767 -2.464 -17.387 1.00 95.38 98 GLU A CA 1
ATOM 775 C C . GLU A 1 98 ? 13.562 -3.598 -18.402 1.00 95.38 98 GLU A C 1
ATOM 777 O O . GLU A 1 98 ? 14.496 -3.961 -19.106 1.00 95.38 98 GLU A O 1
ATOM 782 N N . SER A 1 99 ? 12.341 -4.131 -18.523 1.00 97.31 99 SER A N 1
ATOM 783 C CA . SER A 1 99 ? 12.006 -5.180 -19.496 1.00 97.31 99 SER A CA 1
ATOM 784 C C . SER A 1 99 ? 11.781 -4.682 -20.931 1.00 97.31 99 SER A C 1
ATOM 786 O O . SER A 1 99 ? 11.553 -5.492 -21.831 1.00 97.31 99 SER A O 1
ATOM 788 N N . LEU A 1 100 ? 11.813 -3.364 -21.165 1.00 96.88 100 LEU A N 1
ATOM 789 C CA . LEU A 1 100 ? 11.687 -2.799 -22.509 1.00 96.88 100 LEU A CA 1
ATOM 790 C C . LEU A 1 100 ? 12.905 -3.179 -23.375 1.00 96.88 100 LEU A C 1
ATOM 792 O O . LEU A 1 100 ? 14.022 -3.156 -22.862 1.00 96.88 100 LEU A O 1
ATOM 796 N N . PRO A 1 101 ? 12.731 -3.449 -24.688 1.00 96.69 101 PRO A N 1
ATOM 797 C CA . PRO A 1 101 ? 13.832 -3.845 -25.574 1.00 96.69 101 PRO A CA 1
ATOM 798 C C . PRO A 1 101 ? 15.016 -2.880 -25.519 1.00 96.69 101 PRO A C 1
ATOM 800 O O . PRO A 1 101 ? 14.801 -1.678 -25.394 1.00 96.69 101 PRO A O 1
ATOM 803 N N . ASP A 1 102 ? 16.250 -3.358 -25.639 1.00 94.69 102 ASP A N 1
ATOM 804 C CA . ASP A 1 102 ? 17.426 -2.480 -25.620 1.00 94.69 102 ASP A CA 1
ATOM 805 C C . ASP A 1 102 ? 17.395 -1.436 -26.748 1.00 94.69 102 ASP A C 1
ATOM 807 O O . ASP A 1 102 ? 16.828 -1.655 -27.821 1.00 94.69 102 ASP A O 1
ATOM 811 N N . SER A 1 103 ? 17.972 -0.266 -26.476 1.00 96.19 103 SER A N 1
ATOM 812 C CA . SER A 1 103 ? 18.024 0.861 -27.405 1.00 96.19 103 SER A CA 1
ATOM 813 C C . SER A 1 103 ? 19.239 1.729 -27.104 1.00 96.19 103 SER A C 1
ATOM 815 O O . SER A 1 103 ? 19.413 2.147 -25.962 1.00 96.19 103 SER A O 1
ATOM 817 N N . ASP A 1 104 ? 20.009 2.056 -28.140 1.00 95.81 104 ASP A N 1
ATOM 818 C CA . ASP A 1 104 ? 21.138 2.994 -28.060 1.00 95.81 104 ASP A CA 1
ATOM 819 C C . ASP A 1 104 ? 20.714 4.458 -28.298 1.00 95.81 104 ASP A C 1
ATOM 821 O O . ASP A 1 104 ? 21.535 5.369 -28.227 1.00 95.81 104 ASP A O 1
ATOM 825 N N . ASP A 1 105 ? 19.431 4.694 -28.593 1.00 98.06 105 ASP A N 1
ATOM 826 C CA . ASP A 1 105 ? 18.862 6.035 -28.748 1.00 98.06 105 ASP A CA 1
ATOM 827 C C . ASP A 1 105 ? 18.891 6.816 -27.419 1.00 98.06 105 ASP A C 1
ATOM 829 O O . ASP A 1 105 ? 18.369 6.364 -26.393 1.00 98.06 105 ASP A O 1
ATOM 833 N N . GLU A 1 106 ? 19.503 8.002 -27.447 1.00 97.19 106 GLU A N 1
ATOM 834 C CA . GLU A 1 106 ? 19.720 8.840 -26.266 1.00 97.19 106 GLU A CA 1
ATOM 835 C C . GLU A 1 106 ? 18.403 9.296 -25.617 1.00 97.19 106 GLU A C 1
ATOM 837 O O . GLU A 1 106 ? 18.267 9.235 -24.391 1.00 97.19 106 GLU A O 1
ATOM 842 N N . ASP A 1 107 ? 17.400 9.671 -26.414 1.00 97.69 107 ASP A N 1
ATOM 843 C CA . ASP A 1 107 ? 16.104 10.129 -25.908 1.00 97.69 107 ASP A CA 1
ATOM 844 C C . ASP A 1 107 ? 15.342 8.982 -25.234 1.00 97.69 107 ASP A C 1
ATOM 846 O O . ASP A 1 107 ? 14.689 9.172 -24.196 1.00 97.69 107 ASP A O 1
ATOM 850 N N . VAL A 1 108 ? 15.461 7.762 -25.771 1.00 97.19 108 VAL A N 1
ATOM 851 C CA . VAL A 1 108 ? 14.889 6.554 -25.159 1.00 97.19 108 VAL A CA 1
ATOM 852 C C . VAL A 1 108 ? 15.528 6.282 -23.796 1.00 97.19 108 VAL A C 1
ATOM 854 O O . VAL A 1 108 ? 14.813 6.015 -22.823 1.00 97.19 108 VAL A O 1
ATOM 857 N N . LEU A 1 109 ? 16.855 6.379 -23.694 1.00 96.94 109 LEU A N 1
ATOM 858 C CA . LEU A 1 109 ? 17.583 6.157 -22.441 1.00 96.94 109 LEU A CA 1
ATOM 859 C C . LEU A 1 109 ? 17.242 7.219 -21.385 1.00 96.94 109 LEU A C 1
ATOM 861 O O . LEU A 1 109 ? 16.977 6.879 -20.225 1.00 96.94 109 LEU A O 1
ATOM 865 N N . ILE A 1 110 ? 17.180 8.495 -21.783 1.00 97.62 110 ILE A N 1
ATOM 866 C CA . ILE A 1 110 ? 16.764 9.603 -20.911 1.00 97.62 110 ILE A CA 1
ATOM 867 C C . ILE A 1 110 ? 15.343 9.364 -20.391 1.00 97.62 110 ILE A C 1
ATOM 869 O O . ILE A 1 110 ? 15.099 9.459 -19.183 1.00 97.62 110 ILE A O 1
ATOM 873 N N . SER A 1 111 ? 14.419 8.999 -21.281 1.00 97.62 111 SER A N 1
ATOM 874 C CA . SER A 1 111 ? 13.019 8.755 -20.932 1.00 97.62 111 SER A CA 1
ATOM 875 C C . SER A 1 111 ? 12.867 7.596 -19.945 1.00 97.62 111 SER A C 1
ATOM 877 O O . SER A 1 111 ? 12.148 7.728 -18.954 1.00 97.62 111 SER A O 1
ATOM 879 N N . ARG A 1 112 ? 13.588 6.480 -20.139 1.00 97.25 112 ARG A N 1
ATOM 880 C CA . ARG A 1 112 ? 13.572 5.347 -19.192 1.00 97.25 112 ARG A CA 1
ATOM 881 C C . ARG A 1 112 ? 14.049 5.757 -17.807 1.00 97.25 112 ARG A C 1
ATOM 883 O O . ARG A 1 112 ? 13.390 5.442 -16.815 1.00 97.25 112 ARG A O 1
ATOM 890 N N . ARG A 1 113 ? 15.154 6.506 -17.731 1.00 96.56 113 ARG A N 1
ATOM 891 C CA . ARG A 1 113 ? 15.678 6.989 -16.447 1.00 96.56 113 ARG A CA 1
ATOM 892 C C . ARG A 1 113 ? 14.678 7.905 -15.744 1.00 96.56 113 ARG A C 1
ATOM 894 O O . ARG A 1 113 ? 14.485 7.775 -14.538 1.00 96.56 113 ARG A O 1
ATOM 901 N N . ALA A 1 114 ? 14.020 8.790 -16.491 1.00 96.94 114 ALA A N 1
ATOM 902 C CA . ALA A 1 114 ? 12.990 9.672 -15.952 1.00 96.94 114 ALA A CA 1
ATOM 903 C C . ALA A 1 114 ? 11.775 8.891 -15.416 1.00 96.94 114 ALA A C 1
ATOM 905 O O . ALA A 1 114 ? 11.275 9.208 -14.338 1.00 96.94 114 ALA A O 1
ATOM 906 N N . LEU A 1 115 ? 11.326 7.845 -16.118 1.00 97.19 115 LEU A N 1
ATOM 907 C CA . LEU A 1 115 ? 10.221 6.995 -15.659 1.00 97.19 115 LEU A CA 1
ATOM 908 C C . LEU A 1 115 ? 10.557 6.262 -14.353 1.00 97.19 115 LEU A C 1
ATOM 910 O O . LEU A 1 115 ? 9.724 6.222 -13.444 1.00 97.19 115 LEU A O 1
ATOM 914 N N . ILE A 1 116 ? 11.775 5.725 -14.226 1.00 95.62 116 ILE A N 1
ATOM 915 C CA . ILE A 1 116 ? 12.239 5.067 -12.993 1.00 95.62 116 ILE A CA 1
ATOM 916 C C . ILE A 1 116 ? 12.272 6.067 -11.830 1.00 95.62 116 ILE A C 1
ATOM 918 O O . ILE A 1 116 ? 11.721 5.790 -10.764 1.00 95.62 116 ILE A O 1
ATOM 922 N N . ASP A 1 117 ? 12.849 7.250 -12.045 1.00 94.62 117 ASP A N 1
ATOM 923 C CA . ASP A 1 117 ? 12.942 8.307 -11.030 1.00 94.62 117 ASP A CA 1
ATOM 924 C C . ASP A 1 117 ? 11.552 8.770 -10.558 1.00 94.62 117 ASP A C 1
ATOM 926 O O . ASP A 1 117 ? 11.287 8.837 -9.356 1.00 94.62 117 ASP A O 1
ATOM 930 N N . ILE A 1 118 ? 10.611 9.006 -11.481 1.00 94.00 118 ILE A N 1
ATOM 931 C CA . ILE A 1 118 ? 9.232 9.370 -11.121 1.00 94.00 118 ILE A CA 1
ATOM 932 C C . ILE A 1 118 ? 8.559 8.251 -10.321 1.00 94.00 118 ILE A C 1
ATOM 934 O O . ILE A 1 118 ? 7.896 8.538 -9.323 1.00 94.00 118 ILE A O 1
ATOM 938 N N . THR A 1 119 ? 8.755 6.991 -10.713 1.00 92.94 119 THR A N 1
ATOM 939 C CA . THR A 1 119 ? 8.182 5.830 -10.016 1.00 92.94 119 THR A CA 1
ATOM 940 C C . THR A 1 119 ? 8.674 5.760 -8.567 1.00 92.94 119 THR A C 1
ATOM 942 O O . THR A 1 11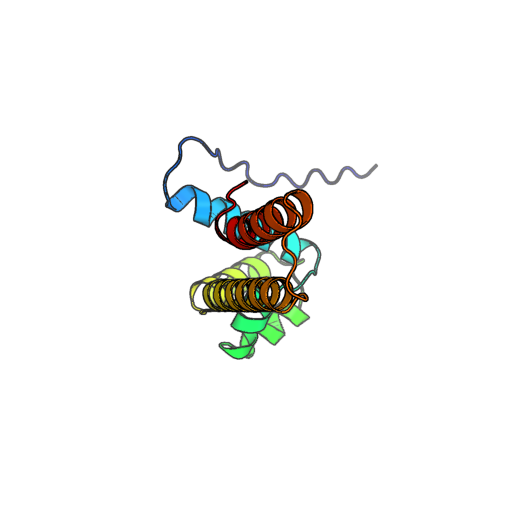9 ? 7.874 5.613 -7.645 1.00 92.94 119 THR A O 1
ATOM 945 N N . GLN A 1 120 ? 9.974 5.954 -8.333 1.00 91.12 120 GLN A N 1
ATOM 946 C CA . GLN A 1 120 ? 10.559 5.936 -6.988 1.00 91.12 120 GLN A CA 1
ATOM 947 C C . GLN A 1 120 ? 10.084 7.108 -6.113 1.00 91.12 120 GLN A C 1
ATOM 949 O O . GLN A 1 120 ? 9.881 6.949 -4.907 1.00 91.12 120 GLN A O 1
ATOM 954 N N . ARG A 1 121 ? 9.837 8.281 -6.709 1.00 91.00 121 ARG A N 1
ATOM 955 C CA . ARG A 1 121 ? 9.347 9.471 -5.989 1.00 91.00 121 ARG A CA 1
ATOM 956 C C . ARG A 1 121 ? 7.932 9.329 -5.436 1.00 91.00 121 ARG A C 1
ATOM 958 O O . ARG A 1 121 ? 7.572 10.071 -4.523 1.00 91.00 121 ARG A O 1
ATOM 965 N N . VAL A 1 122 ? 7.120 8.401 -5.948 1.00 86.94 122 VAL A N 1
ATOM 966 C CA . VAL A 1 122 ? 5.737 8.202 -5.475 1.00 86.94 122 VAL A CA 1
ATOM 967 C C . VAL A 1 122 ? 5.688 7.862 -3.980 1.00 86.94 122 VAL A C 1
ATOM 969 O O . VAL A 1 122 ? 4.768 8.299 -3.291 1.00 86.94 122 VAL A O 1
ATOM 972 N N . ILE A 1 123 ? 6.691 7.149 -3.463 1.00 82.31 123 ILE A N 1
ATOM 973 C CA . ILE A 1 123 ? 6.713 6.652 -2.076 1.00 82.31 123 ILE A CA 1
ATOM 974 C C . ILE A 1 123 ? 7.197 7.712 -1.088 1.00 82.31 123 ILE A C 1
ATOM 976 O O . ILE A 1 123 ? 6.754 7.749 0.058 1.00 82.31 123 ILE A O 1
ATOM 980 N N . THR A 1 124 ? 8.096 8.592 -1.521 1.00 79.62 124 THR A N 1
ATOM 981 C CA . THR A 1 124 ? 8.725 9.602 -0.657 1.00 79.62 124 THR A CA 1
ATOM 982 C C . THR A 1 124 ? 7.999 10.944 -0.678 1.00 79.62 124 THR A C 1
ATOM 984 O O . THR A 1 124 ? 8.377 11.859 0.054 1.00 79.62 124 THR A O 1
ATOM 987 N N . ARG A 1 125 ? 6.947 11.085 -1.493 1.00 78.25 125 ARG A N 1
ATOM 988 C CA . ARG A 1 125 ? 6.217 12.344 -1.639 1.00 78.25 125 ARG A CA 1
ATOM 989 C C . ARG A 1 125 ? 5.382 12.669 -0.396 1.00 78.25 125 ARG A C 1
ATOM 991 O O . ARG A 1 125 ? 4.288 12.137 -0.219 1.00 78.25 125 ARG A O 1
ATOM 998 N N . THR A 1 126 ? 5.826 13.650 0.376 1.00 65.19 126 THR A N 1
ATOM 999 C CA . THR A 1 126 ? 4.999 14.424 1.314 1.00 65.19 126 THR A CA 1
ATOM 1000 C C . THR A 1 126 ? 4.439 15.652 0.592 1.00 65.19 126 THR A C 1
ATOM 1002 O O . THR A 1 126 ? 5.180 16.369 -0.077 1.00 65.19 126 THR A O 1
ATOM 1005 N N . LYS A 1 127 ? 3.119 15.846 0.648 1.00 55.56 127 LYS A N 1
ATOM 1006 C CA . LYS A 1 127 ? 2.415 16.969 0.009 1.00 55.56 127 LYS A CA 1
ATOM 1007 C C . LYS A 1 127 ? 2.205 18.115 0.989 1.00 55.56 127 LYS A C 1
ATOM 1009 O O . LYS A 1 127 ? 1.994 17.804 2.182 1.00 55.56 127 LYS A O 1
#

Solvent-accessible surface area (backbone atoms only — not comparable to full-atom values): 7627 Å² total; per-residue (Å²): 140,82,84,86,76,75,77,66,82,83,73,86,88,79,78,98,43,82,65,55,58,55,51,56,50,52,53,52,53,49,58,34,41,68,69,73,46,86,46,65,35,55,55,45,19,30,75,78,36,62,73,49,47,62,43,58,74,71,38,46,89,47,66,68,39,48,54,51,52,50,52,48,39,72,75,37,60,8,61,58,54,44,50,52,51,52,50,52,51,39,53,53,52,43,52,55,62,70,67,51,79,90,69,90,51,66,68,61,49,53,49,52,54,51,54,44,53,56,48,61,46,66,80,73,64,81,131